Protein AF-A0A6B3EG07-F1 (afdb_monomer_lite)

Sequence (126 aa):
YDTQLTDLASRRVTVEEAIRMITTADVRDAADVLRPVFDRSGGTDGRVSIEVDPRLAHNTRATTAEAKQLAWLVDRPNTFIKIPATKAGLPAITETIGRGISVNVTLIFSLERYRLVMDAYLAGLE

pLDDT: mean 97.56, std 1.57, range [89.19, 98.81]

Radius of gyration: 15.58 Å; chains: 1; bounding box: 30×31×47 Å

Foldseek 3Di:
DVVLVVVCVVVVPDPVVSVLLVQLVVQLVQLVVLVVVCVVVVNPDSAGEDEDDVVCLQPLVSRLVVLVVSCVSNVHLRYAYEHELDPSRLLSLLCCLLVVHHHDYDDDDDPVSVVSNVVSNVSSVD

Structure (mmCIF, N/CA/C/O backbone):
data_AF-A0A6B3EG07-F1
#
_entry.id   AF-A0A6B3EG07-F1
#
loop_
_atom_site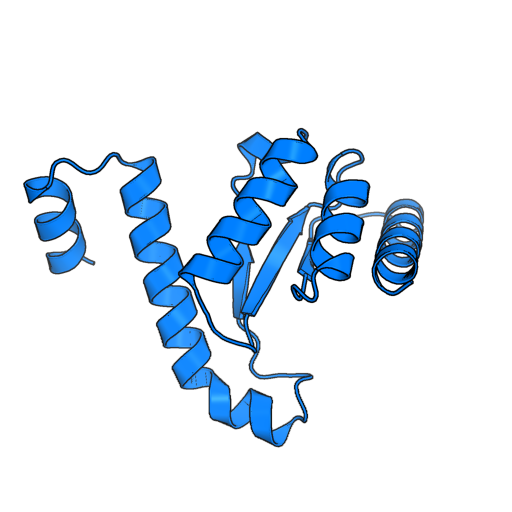.group_PDB
_atom_site.id
_atom_site.type_symbol
_atom_site.label_atom_id
_atom_site.label_alt_id
_atom_site.label_comp_id
_atom_site.label_asym_id
_atom_site.label_entity_id
_atom_site.label_seq_id
_atom_site.pdbx_PDB_ins_code
_atom_site.Cartn_x
_atom_site.Cartn_y
_atom_site.Cartn_z
_atom_site.occupancy
_atom_site.B_iso_or_equiv
_atom_site.auth_seq_id
_atom_site.auth_comp_id
_atom_site.auth_asym_id
_atom_site.auth_atom_id
_atom_site.pdbx_PDB_model_num
ATOM 1 N N . TYR A 1 1 ? 8.355 -16.474 -13.139 1.00 92.94 1 TYR A N 1
ATOM 2 C CA . TYR A 1 1 ? 8.261 -15.194 -13.870 1.00 92.94 1 TYR A CA 1
ATOM 3 C C . TYR A 1 1 ? 8.798 -15.253 -15.305 1.00 92.94 1 TYR A C 1
ATOM 5 O O . TYR A 1 1 ? 8.599 -14.290 -16.027 1.00 92.94 1 TYR A O 1
ATOM 13 N N . ASP A 1 2 ? 9.438 -16.339 -15.755 1.00 95.19 2 ASP A N 1
ATOM 14 C CA . ASP A 1 2 ? 10.190 -16.417 -17.026 1.00 95.19 2 ASP A CA 1
ATOM 15 C C . ASP A 1 2 ? 9.435 -15.924 -18.271 1.00 95.19 2 ASP A C 1
ATOM 17 O O . ASP A 1 2 ? 9.959 -15.097 -19.019 1.00 95.19 2 ASP A O 1
ATOM 21 N N . THR A 1 3 ? 8.190 -16.365 -18.470 1.00 94.69 3 THR A N 1
ATOM 22 C CA . THR A 1 3 ? 7.341 -15.896 -19.578 1.00 94.69 3 THR A CA 1
ATOM 23 C C . THR A 1 3 ? 7.081 -14.393 -19.486 1.00 94.69 3 THR A C 1
ATOM 25 O O . THR A 1 3 ? 7.345 -13.658 -20.430 1.00 94.69 3 THR A O 1
ATOM 28 N N . GLN A 1 4 ? 6.653 -13.911 -18.315 1.00 94.19 4 GLN A N 1
ATOM 29 C CA . GLN A 1 4 ? 6.356 -12.495 -18.089 1.00 94.19 4 GLN A CA 1
ATOM 30 C C . GLN A 1 4 ? 7.598 -11.610 -18.264 1.00 94.19 4 GLN A C 1
ATOM 32 O O . GLN A 1 4 ? 7.508 -10.530 -18.843 1.00 94.19 4 GLN A O 1
ATOM 37 N N . LEU A 1 5 ? 8.767 -12.069 -17.810 1.00 95.88 5 LEU A N 1
ATOM 38 C CA . LEU A 1 5 ? 10.037 -11.370 -18.010 1.00 95.88 5 LEU A CA 1
ATOM 39 C C . LEU A 1 5 ? 10.411 -11.302 -19.493 1.00 95.88 5 LEU A C 1
ATOM 41 O O . LEU A 1 5 ? 10.832 -10.248 -19.963 1.00 95.88 5 LEU A O 1
ATOM 45 N N . THR A 1 6 ? 10.216 -12.394 -20.233 1.00 96.19 6 THR A N 1
ATOM 46 C CA . THR A 1 6 ? 10.481 -12.459 -21.677 1.00 96.19 6 THR A CA 1
ATOM 47 C C . THR A 1 6 ? 9.572 -11.500 -22.449 1.00 96.19 6 THR A C 1
ATOM 49 O O . THR A 1 6 ? 10.050 -10.721 -23.277 1.00 96.19 6 THR A O 1
ATOM 52 N N . ASP A 1 7 ? 8.279 -11.479 -22.124 1.00 96.38 7 ASP A N 1
ATOM 53 C CA . ASP A 1 7 ? 7.298 -10.589 -22.748 1.00 96.38 7 ASP A CA 1
ATOM 54 C C . ASP A 1 7 ? 7.612 -9.113 -22.463 1.00 96.38 7 ASP A C 1
ATOM 56 O O . ASP A 1 7 ? 7.636 -8.287 -23.380 1.00 96.38 7 ASP A O 1
ATOM 60 N N . LEU A 1 8 ? 7.914 -8.765 -21.208 1.00 96.56 8 LEU A N 1
ATOM 61 C CA . LEU A 1 8 ? 8.281 -7.398 -20.818 1.00 96.56 8 LEU A CA 1
ATOM 62 C C . LEU A 1 8 ? 9.596 -6.946 -21.469 1.00 96.56 8 LEU A C 1
ATOM 64 O O . LEU A 1 8 ? 9.683 -5.812 -21.949 1.00 96.56 8 LEU A O 1
ATOM 68 N N . ALA A 1 9 ? 10.587 -7.837 -21.556 1.00 95.12 9 ALA A N 1
ATOM 69 C CA . ALA A 1 9 ? 11.850 -7.568 -22.237 1.00 95.12 9 ALA A CA 1
ATOM 70 C C . ALA A 1 9 ? 11.647 -7.335 -23.742 1.00 95.12 9 ALA A C 1
ATOM 72 O O . ALA A 1 9 ? 12.205 -6.386 -24.296 1.00 95.12 9 ALA A O 1
ATOM 73 N N . SER A 1 10 ? 10.796 -8.133 -24.402 1.00 97.12 10 SER A N 1
ATOM 74 C CA . SER A 1 10 ? 10.476 -7.954 -25.828 1.00 97.12 10 SER A CA 1
ATOM 75 C C . SER A 1 10 ? 9.832 -6.592 -26.123 1.00 97.12 10 SER A C 1
ATOM 77 O O . SER A 1 10 ? 10.097 -5.976 -27.157 1.00 97.12 10 SER A O 1
ATOM 79 N N . ARG A 1 11 ? 9.052 -6.077 -25.165 1.00 96.75 11 ARG A N 1
ATOM 80 C CA . ARG A 1 11 ? 8.418 -4.752 -25.200 1.00 96.75 11 ARG A CA 1
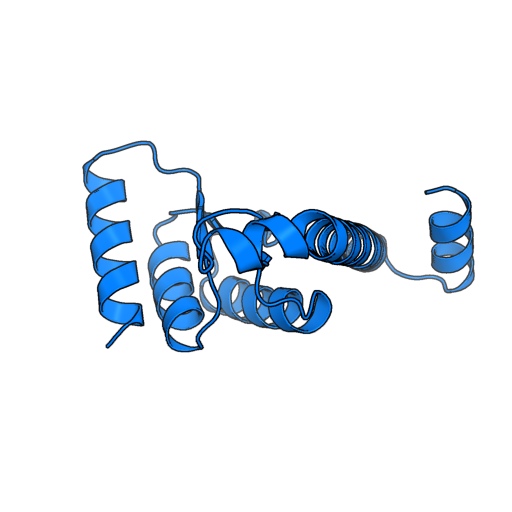ATOM 81 C C . ARG A 1 11 ? 9.352 -3.612 -24.783 1.00 96.75 11 ARG A C 1
ATOM 83 O O . ARG A 1 11 ? 8.934 -2.459 -24.848 1.00 96.75 11 ARG A O 1
ATOM 90 N N . ARG A 1 12 ? 10.591 -3.914 -24.373 1.00 96.44 12 ARG A N 1
ATOM 91 C CA . ARG A 1 12 ? 11.592 -2.952 -23.872 1.00 96.44 12 ARG A CA 1
ATOM 92 C C . ARG A 1 12 ? 11.084 -2.112 -22.694 1.00 96.44 12 ARG A C 1
ATOM 94 O O . ARG A 1 12 ? 11.406 -0.931 -22.590 1.00 96.44 12 ARG A O 1
ATOM 101 N N . VAL A 1 13 ? 10.275 -2.723 -21.829 1.00 96.56 13 VAL A N 1
ATOM 102 C CA . VAL A 1 13 ? 9.794 -2.089 -20.595 1.00 96.56 13 VAL A CA 1
ATOM 103 C C . VAL A 1 13 ? 10.986 -1.834 -19.670 1.00 96.56 13 VAL A C 1
ATOM 105 O O . VAL A 1 13 ? 11.899 -2.660 -19.592 1.00 96.56 13 VAL A O 1
ATOM 108 N N . THR A 1 14 ? 11.000 -0.687 -18.990 1.00 96.62 14 THR A N 1
ATOM 109 C CA . THR A 1 14 ? 12.072 -0.368 -18.034 1.00 96.62 14 THR A CA 1
ATOM 110 C C . THR A 1 14 ? 12.050 -1.328 -16.843 1.00 96.62 14 THR A C 1
ATOM 112 O O . THR A 1 14 ? 11.031 -1.955 -16.552 1.00 96.62 14 THR A O 1
ATOM 115 N N . VAL A 1 15 ? 13.168 -1.458 -16.124 1.00 94.62 15 VAL A N 1
ATOM 116 C CA . VAL A 1 15 ? 13.247 -2.361 -14.963 1.00 94.62 15 VAL A CA 1
ATOM 117 C C . VAL A 1 15 ? 12.241 -1.949 -13.886 1.00 94.62 15 VAL A C 1
ATOM 119 O O . VAL A 1 15 ? 11.531 -2.796 -13.347 1.00 94.62 15 VAL A O 1
ATOM 122 N N . GLU A 1 16 ? 12.133 -0.650 -13.609 1.00 92.00 16 GLU A N 1
ATOM 123 C CA . GLU A 1 16 ? 11.189 -0.098 -12.639 1.00 92.00 16 GLU A CA 1
ATOM 124 C C . GLU A 1 16 ? 9.733 -0.406 -13.007 1.00 92.00 16 GLU A C 1
ATOM 126 O O . GLU A 1 16 ? 8.949 -0.840 -12.158 1.00 92.00 16 GLU A O 1
ATOM 131 N N . GLU A 1 17 ? 9.362 -0.222 -14.275 1.00 93.00 17 GLU A N 1
ATOM 132 C CA . GLU A 1 17 ? 8.015 -0.540 -14.752 1.00 93.00 17 GLU A CA 1
ATOM 133 C C . GLU A 1 17 ? 7.755 -2.047 -14.746 1.00 93.00 17 GLU A C 1
ATOM 135 O O . GLU A 1 17 ? 6.664 -2.467 -14.365 1.00 93.00 17 GLU A O 1
ATOM 140 N N . ALA A 1 18 ? 8.746 -2.867 -15.103 1.00 95.94 18 ALA A N 1
ATOM 141 C CA . ALA A 1 18 ? 8.624 -4.319 -15.078 1.00 95.94 18 ALA A CA 1
ATOM 142 C C . ALA A 1 18 ? 8.369 -4.826 -13.652 1.00 95.94 18 ALA A C 1
ATOM 144 O O . ALA A 1 18 ? 7.425 -5.585 -13.439 1.00 95.94 18 ALA A O 1
ATOM 145 N N . ILE A 1 19 ? 9.138 -4.352 -12.665 1.00 94.88 19 ILE A N 1
ATOM 146 C CA . ILE A 1 19 ? 8.930 -4.686 -11.247 1.00 94.88 19 ILE A CA 1
ATOM 147 C C . ILE A 1 19 ? 7.524 -4.279 -10.806 1.00 94.88 19 ILE A C 1
ATOM 149 O O . ILE A 1 19 ? 6.822 -5.076 -10.184 1.00 94.88 19 ILE A O 1
ATOM 153 N N . ARG A 1 20 ? 7.078 -3.068 -11.155 1.00 94.81 20 ARG A N 1
ATOM 154 C CA . ARG A 1 20 ? 5.729 -2.598 -10.817 1.00 94.81 20 ARG A CA 1
ATOM 155 C C . ARG A 1 20 ? 4.647 -3.469 -11.448 1.00 94.81 20 ARG A C 1
ATOM 157 O O . ARG A 1 20 ? 3.701 -3.848 -10.766 1.00 94.81 20 ARG A O 1
ATOM 164 N N . MET A 1 21 ? 4.771 -3.801 -12.730 1.00 95.31 21 MET A N 1
ATOM 165 C CA . MET A 1 21 ? 3.798 -4.638 -13.436 1.00 95.31 21 MET A CA 1
ATOM 166 C C . MET A 1 21 ? 3.733 -6.050 -12.858 1.00 95.31 21 MET A C 1
ATOM 168 O O . MET A 1 21 ? 2.642 -6.584 -12.687 1.00 95.31 21 MET A O 1
ATOM 172 N N . ILE A 1 22 ? 4.885 -6.640 -12.540 1.00 97.12 22 ILE A N 1
ATOM 173 C CA . ILE A 1 22 ? 4.962 -7.978 -11.951 1.00 97.12 22 ILE A CA 1
ATOM 174 C C . ILE A 1 22 ? 4.328 -7.981 -10.560 1.00 97.12 22 ILE A C 1
ATOM 176 O O . ILE A 1 22 ? 3.379 -8.717 -10.314 1.00 97.12 22 ILE A O 1
ATOM 180 N N . THR A 1 23 ? 4.781 -7.095 -9.675 1.00 97.25 23 THR A N 1
ATOM 181 C CA . THR A 1 23 ? 4.311 -7.066 -8.282 1.00 97.25 23 THR A CA 1
ATOM 182 C C . THR A 1 23 ? 2.840 -6.676 -8.153 1.00 97.25 23 THR A C 1
ATOM 184 O O . THR A 1 23 ? 2.138 -7.226 -7.309 1.00 97.25 23 THR A O 1
ATOM 187 N N . THR A 1 24 ? 2.332 -5.768 -8.995 1.00 97.75 24 THR A N 1
ATOM 188 C CA . THR A 1 24 ? 0.895 -5.437 -9.002 1.00 97.75 24 THR A CA 1
ATOM 189 C C . THR A 1 24 ? 0.037 -6.588 -9.523 1.00 97.75 24 THR A C 1
ATOM 191 O O . THR A 1 24 ? -1.054 -6.789 -8.993 1.00 97.75 24 THR A O 1
ATOM 194 N N . ALA A 1 25 ? 0.520 -7.363 -10.504 1.00 97.69 25 ALA A N 1
ATOM 195 C CA . ALA A 1 25 ? -0.159 -8.575 -10.959 1.00 97.69 25 ALA A CA 1
ATOM 196 C C . ALA A 1 25 ? -0.209 -9.633 -9.847 1.00 97.69 25 ALA A C 1
ATOM 198 O O . ALA A 1 25 ? -1.294 -10.096 -9.511 1.00 97.69 25 ALA A O 1
ATOM 199 N N . ASP A 1 26 ? 0.921 -9.915 -9.192 1.00 98.44 26 ASP A N 1
ATOM 200 C CA . ASP A 1 26 ? 0.978 -10.885 -8.090 1.00 98.44 26 ASP A CA 1
ATOM 201 C C . ASP A 1 26 ? 0.046 -10.503 -6.935 1.00 98.44 26 ASP A C 1
ATOM 203 O O . ASP A 1 26 ? -0.662 -11.342 -6.380 1.00 98.44 26 ASP A O 1
ATOM 207 N N . VAL A 1 27 ? 0.028 -9.220 -6.564 1.00 98.62 27 VAL A N 1
ATOM 208 C CA . VAL A 1 27 ? -0.833 -8.721 -5.486 1.00 98.62 27 VAL A CA 1
ATOM 209 C C . VAL A 1 27 ? -2.303 -8.798 -5.876 1.00 98.62 27 VAL A C 1
ATOM 211 O O . VAL A 1 27 ? -3.126 -9.133 -5.026 1.00 98.62 27 VAL A O 1
ATOM 214 N N . ARG A 1 28 ? -2.644 -8.529 -7.141 1.00 98.50 28 ARG A N 1
ATOM 215 C CA . ARG A 1 28 ? -4.011 -8.689 -7.643 1.00 98.50 28 ARG A CA 1
ATOM 216 C C . ARG A 1 28 ? -4.451 -10.152 -7.578 1.00 98.50 28 ARG A C 1
ATOM 218 O O . ARG A 1 28 ? -5.524 -10.426 -7.048 1.00 98.50 28 ARG A O 1
ATOM 225 N N . ASP A 1 29 ? -3.613 -11.073 -8.039 1.00 98.62 29 ASP A N 1
ATOM 226 C CA . ASP A 1 29 ? -3.913 -12.506 -8.023 1.00 98.62 29 ASP A CA 1
ATOM 227 C C . ASP A 1 29 ? -4.039 -13.027 -6.582 1.00 98.62 29 ASP A C 1
ATOM 229 O O . ASP A 1 29 ? -4.984 -13.741 -6.242 1.00 98.62 29 ASP A O 1
ATOM 233 N N . ALA A 1 30 ? -3.144 -12.604 -5.685 1.00 98.81 30 ALA A N 1
ATOM 234 C CA . ALA A 1 30 ? -3.225 -12.932 -4.264 1.00 98.81 30 ALA A CA 1
ATOM 235 C C . ALA A 1 30 ? -4.483 -12.345 -3.603 1.00 98.81 30 ALA A C 1
ATOM 237 O O . ALA A 1 30 ? -5.106 -12.997 -2.760 1.00 98.81 30 ALA A O 1
ATOM 238 N N . ALA A 1 31 ? -4.876 -11.128 -3.985 1.00 98.69 31 ALA A N 1
ATOM 239 C CA . ALA A 1 31 ? -6.101 -10.503 -3.510 1.00 98.69 31 ALA A CA 1
ATOM 240 C C . ALA A 1 31 ? -7.339 -11.286 -3.974 1.00 98.69 31 ALA A C 1
ATOM 242 O O . ALA A 1 31 ? -8.261 -11.468 -3.179 1.00 98.69 31 ALA A O 1
ATOM 243 N N . ASP A 1 32 ? -7.337 -11.827 -5.195 1.00 98.75 32 ASP A N 1
ATOM 244 C CA . ASP A 1 32 ? -8.402 -12.706 -5.688 1.00 98.75 32 ASP A CA 1
ATOM 245 C C . ASP A 1 32 ? -8.454 -14.035 -4.919 1.00 98.75 32 ASP A C 1
ATOM 247 O O . ASP A 1 32 ? -9.528 -14.457 -4.483 1.00 98.75 32 ASP A O 1
ATOM 251 N N . VAL A 1 33 ? -7.301 -14.651 -4.638 1.00 98.81 33 VAL A N 1
ATOM 252 C CA . VAL A 1 33 ? -7.214 -15.875 -3.816 1.00 98.81 33 VAL A CA 1
ATOM 253 C C . VAL A 1 33 ? -7.747 -15.651 -2.397 1.00 98.81 33 VAL A C 1
ATOM 255 O O . VAL A 1 33 ? -8.447 -16.505 -1.848 1.00 98.81 33 VAL A O 1
ATOM 258 N N . LEU A 1 34 ? -7.441 -14.503 -1.788 1.00 98.75 34 LEU A N 1
ATOM 259 C CA . LEU A 1 34 ? -7.844 -14.179 -0.416 1.00 98.75 34 LEU A CA 1
ATOM 260 C C . LEU A 1 34 ? -9.221 -13.516 -0.314 1.00 98.75 34 LEU A C 1
ATOM 262 O O . LEU A 1 34 ? -9.720 -13.307 0.798 1.00 98.75 34 LEU A O 1
ATOM 266 N N . ARG A 1 35 ? -9.879 -13.250 -1.447 1.00 98.62 35 ARG A N 1
ATOM 267 C CA . ARG A 1 35 ? -11.186 -12.596 -1.486 1.00 98.62 35 ARG A CA 1
ATOM 268 C C . ARG A 1 35 ? -12.256 -13.299 -0.638 1.00 98.62 35 ARG A C 1
ATOM 270 O O . ARG A 1 35 ? -12.935 -12.605 0.117 1.00 98.62 35 ARG A O 1
ATOM 277 N N . PRO A 1 36 ? -12.374 -14.644 -0.631 1.00 98.69 36 PRO A N 1
ATOM 278 C CA . PRO A 1 36 ? -13.353 -15.317 0.219 1.00 98.69 36 PRO A CA 1
ATOM 279 C C . PRO A 1 36 ? -13.125 -15.090 1.720 1.00 98.69 36 PRO A C 1
ATOM 281 O O . PRO A 1 36 ? -14.080 -15.114 2.491 1.00 98.69 36 PRO A O 1
ATOM 284 N N . VAL A 1 37 ? -11.872 -14.907 2.157 1.00 98.75 37 VAL A N 1
ATOM 285 C CA . VAL A 1 37 ? -11.559 -14.595 3.562 1.00 98.75 37 VAL A CA 1
ATOM 286 C C . VAL A 1 37 ? -11.983 -13.166 3.876 1.00 98.75 37 VAL A C 1
ATOM 288 O O . VAL A 1 37 ? -12.670 -12.960 4.871 1.00 98.75 37 VAL A O 1
ATOM 291 N N . PHE A 1 38 ? -11.645 -12.224 2.995 1.00 98.69 38 PHE A N 1
ATOM 292 C CA . PHE A 1 38 ? -12.021 -10.819 3.123 1.00 98.69 38 PHE A CA 1
ATOM 293 C C . PHE A 1 38 ? -13.536 -10.623 3.232 1.00 98.69 38 PHE A C 1
ATOM 295 O O . PHE A 1 38 ? -14.001 -9.910 4.121 1.00 98.69 38 PHE A O 1
ATOM 302 N N . ASP A 1 39 ? -14.311 -11.301 2.383 1.00 98.56 39 ASP A N 1
ATOM 303 C CA . ASP A 1 39 ? -15.771 -11.200 2.414 1.00 98.56 39 ASP A CA 1
ATOM 304 C C . ASP A 1 39 ? -16.350 -11.813 3.706 1.00 98.56 39 ASP A C 1
ATOM 306 O O . ASP A 1 39 ? -17.186 -11.193 4.365 1.00 98.56 39 ASP A O 1
ATOM 310 N N . ARG A 1 40 ? -15.878 -13.000 4.129 1.00 98.56 40 ARG A N 1
ATOM 311 C CA . ARG A 1 40 ? -16.363 -13.664 5.361 1.00 98.56 40 ARG A CA 1
ATOM 312 C C . ARG A 1 40 ? -16.009 -12.910 6.637 1.00 98.56 40 ARG A C 1
ATOM 314 O O . ARG A 1 40 ? -16.755 -12.992 7.608 1.00 98.56 40 ARG A O 1
ATOM 321 N N . SER A 1 41 ? -14.875 -12.218 6.654 1.00 98.31 41 SER A N 1
ATOM 322 C CA . SER A 1 41 ? -14.418 -11.461 7.817 1.00 98.31 41 SER A CA 1
ATOM 323 C C . SER A 1 41 ? -15.012 -10.047 7.876 1.00 98.31 41 SER A C 1
ATOM 325 O O . SER A 1 41 ? -14.607 -9.255 8.720 1.00 98.31 41 SER A O 1
ATOM 327 N N . GLY A 1 42 ? -15.895 -9.664 6.944 1.00 97.75 42 GLY A N 1
ATOM 328 C CA . GLY A 1 42 ? -16.399 -8.288 6.860 1.00 97.75 42 GLY A CA 1
ATOM 329 C C . GLY A 1 42 ? -15.296 -7.259 6.584 1.00 97.75 42 GLY A C 1
ATOM 330 O O . GLY A 1 42 ? -15.379 -6.116 7.023 1.00 97.75 42 GLY A O 1
ATOM 331 N N . GLY A 1 43 ? -14.232 -7.670 5.893 1.00 96.31 43 GLY A N 1
ATOM 332 C CA . GLY A 1 43 ? -13.134 -6.805 5.477 1.00 96.31 43 GLY A CA 1
ATOM 333 C C . GLY A 1 43 ? -11.968 -6.644 6.457 1.00 96.31 43 GLY A C 1
ATOM 334 O O . GLY A 1 43 ? -11.038 -5.892 6.145 1.00 96.31 43 GLY A O 1
ATOM 335 N N . THR A 1 44 ? -11.977 -7.325 7.608 1.00 96.44 44 THR A N 1
ATOM 336 C CA . THR A 1 44 ? -10.855 -7.301 8.569 1.00 96.44 44 THR A CA 1
ATOM 337 C C . THR A 1 44 ? -9.636 -8.109 8.108 1.00 96.44 44 THR A C 1
ATOM 339 O O . THR A 1 44 ? -8.514 -7.624 8.223 1.00 96.44 44 THR A O 1
ATOM 342 N N . ASP A 1 45 ? -9.848 -9.297 7.538 1.00 97.88 45 ASP A N 1
ATOM 343 C CA . ASP A 1 45 ? -8.818 -10.232 7.079 1.00 97.88 45 ASP A CA 1
ATOM 344 C C . ASP A 1 45 ? -8.840 -10.399 5.552 1.00 97.88 45 ASP A C 1
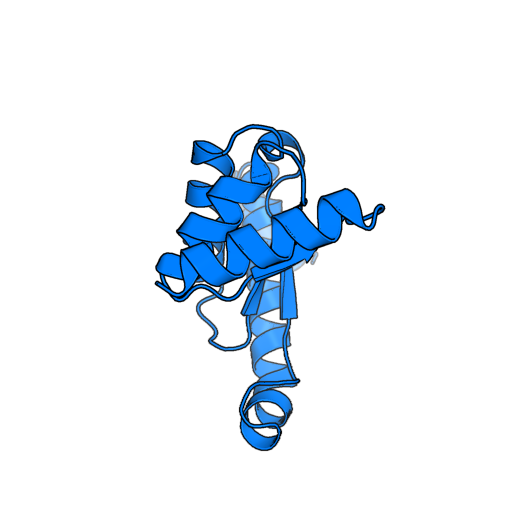ATOM 346 O O . ASP A 1 45 ? -9.520 -9.671 4.832 1.00 97.88 45 ASP A O 1
ATOM 350 N N . GLY A 1 46 ? -8.037 -11.331 5.026 1.00 98.19 46 GLY A N 1
ATOM 351 C CA . GLY A 1 46 ? -7.956 -11.597 3.585 1.00 98.19 46 GLY A CA 1
ATOM 352 C C . GLY A 1 46 ? -7.343 -10.444 2.789 1.00 98.19 46 GLY A C 1
ATOM 353 O O . GLY A 1 46 ? -7.636 -10.280 1.606 1.00 98.19 46 GLY A O 1
ATOM 354 N N . ARG A 1 47 ? -6.526 -9.622 3.452 1.00 98.56 47 ARG A N 1
ATOM 355 C CA . ARG A 1 47 ? -5.900 -8.428 2.888 1.00 98.56 47 ARG A CA 1
ATOM 356 C C . ARG A 1 47 ? -4.528 -8.740 2.300 1.00 98.56 47 ARG A C 1
ATOM 358 O O . ARG A 1 47 ? -3.777 -9.530 2.865 1.00 98.56 47 ARG A O 1
ATOM 365 N N . VAL A 1 48 ? -4.165 -8.048 1.223 1.00 98.75 48 VAL A N 1
ATOM 366 C CA . VAL A 1 48 ? -2.827 -8.122 0.610 1.00 98.75 48 VAL A CA 1
ATOM 367 C C . VAL A 1 48 ? -2.224 -6.730 0.561 1.00 98.75 48 VAL A C 1
ATOM 369 O O . VAL A 1 48 ? -2.904 -5.775 0.208 1.00 98.75 48 VAL A O 1
ATOM 372 N N . SER A 1 49 ? -0.959 -6.589 0.955 1.00 98.56 49 SER A N 1
ATOM 373 C CA . SER A 1 49 ? -0.271 -5.294 0.937 1.00 98.56 49 SER A CA 1
ATOM 374 C C . SER A 1 49 ? 0.712 -5.201 -0.225 1.00 98.56 49 SER A C 1
ATOM 376 O O . SER A 1 49 ? 1.484 -6.132 -0.438 1.00 98.56 49 SER A O 1
ATOM 378 N N . ILE A 1 50 ? 0.747 -4.049 -0.891 1.00 98.44 50 ILE A N 1
ATOM 379 C CA . ILE A 1 50 ? 1.797 -3.659 -1.841 1.00 98.44 50 ILE A CA 1
ATOM 380 C C . ILE A 1 50 ? 2.455 -2.366 -1.370 1.00 98.44 50 ILE A C 1
ATOM 382 O O . ILE A 1 50 ? 1.766 -1.468 -0.898 1.00 98.44 50 ILE A O 1
ATOM 386 N N . GLU A 1 51 ? 3.777 -2.274 -1.444 1.00 97.56 51 GLU A N 1
ATOM 387 C CA . GLU A 1 51 ? 4.532 -1.127 -0.930 1.00 97.56 51 GLU A CA 1
ATOM 388 C C . GLU A 1 51 ? 4.839 -0.108 -2.027 1.00 97.56 51 GLU A C 1
ATOM 390 O O . GLU A 1 51 ? 5.105 -0.478 -3.170 1.00 97.56 51 GLU A O 1
ATOM 395 N N . VAL A 1 52 ? 4.786 1.177 -1.664 1.00 97.75 52 VAL A N 1
ATOM 396 C CA . VAL A 1 52 ? 5.340 2.262 -2.488 1.00 97.75 52 VAL A CA 1
ATOM 397 C C . VAL A 1 52 ? 6.857 2.110 -2.619 1.00 97.75 52 VAL A C 1
ATOM 399 O O . VAL A 1 52 ? 7.504 1.453 -1.805 1.00 97.75 52 VAL A O 1
ATOM 402 N N . ASP A 1 53 ? 7.455 2.748 -3.617 1.00 96.25 53 ASP A N 1
ATOM 403 C CA . ASP A 1 53 ? 8.899 2.757 -3.790 1.00 96.25 53 ASP A CA 1
ATOM 404 C C . ASP A 1 53 ? 9.573 3.400 -2.559 1.00 96.25 53 ASP A C 1
ATOM 406 O O . ASP A 1 53 ? 9.311 4.567 -2.234 1.00 96.25 53 ASP A O 1
ATOM 410 N N . PRO A 1 54 ? 10.480 2.686 -1.865 1.00 95.12 54 PRO A N 1
ATOM 411 C CA . PRO A 1 54 ? 11.133 3.197 -0.663 1.00 95.12 54 PRO A CA 1
ATOM 412 C C . PRO A 1 54 ? 11.957 4.465 -0.921 1.00 95.12 54 PRO A C 1
ATOM 414 O O . PRO A 1 54 ? 12.164 5.262 -0.004 1.00 95.12 54 PRO A O 1
ATOM 417 N N . ARG A 1 55 ? 12.388 4.717 -2.165 1.00 96.56 55 ARG A N 1
ATOM 418 C CA . ARG A 1 55 ? 13.090 5.954 -2.550 1.00 96.56 55 ARG A CA 1
ATOM 419 C C . ARG A 1 55 ? 12.194 7.189 -2.420 1.00 96.56 55 ARG A C 1
ATOM 421 O O . ARG A 1 55 ? 12.703 8.298 -2.269 1.00 96.56 55 ARG A O 1
ATOM 428 N N . LEU A 1 56 ? 10.870 7.014 -2.434 1.00 96.00 56 LEU A N 1
ATOM 429 C CA . LEU A 1 56 ? 9.893 8.091 -2.264 1.00 96.00 56 LEU A CA 1
ATOM 430 C C . LEU A 1 56 ? 9.529 8.357 -0.800 1.00 96.00 56 LEU A C 1
ATOM 432 O O . LEU A 1 56 ? 8.829 9.332 -0.535 1.00 96.00 56 LEU A O 1
ATOM 436 N N . ALA A 1 57 ? 10.044 7.578 0.159 1.00 94.19 57 ALA A N 1
ATOM 437 C CA . ALA A 1 57 ? 9.648 7.628 1.572 1.00 94.19 57 ALA A CA 1
ATOM 438 C C . ALA A 1 57 ? 9.795 9.007 2.245 1.00 94.19 57 ALA A C 1
ATOM 440 O O . ALA A 1 57 ? 9.205 9.246 3.299 1.00 94.19 57 ALA A O 1
ATOM 441 N N . HIS A 1 58 ? 10.571 9.924 1.663 1.00 96.62 58 HIS A N 1
ATOM 442 C CA . HIS A 1 58 ? 10.764 11.294 2.151 1.00 96.62 58 HIS A CA 1
ATOM 443 C C . HIS A 1 58 ? 10.092 12.371 1.281 1.00 96.62 58 HIS A C 1
ATOM 445 O O . HIS A 1 58 ? 10.310 13.560 1.496 1.00 96.62 58 HIS A O 1
ATOM 451 N N . ASN A 1 59 ? 9.253 11.973 0.323 1.00 98.38 59 ASN A N 1
ATOM 452 C CA . ASN A 1 59 ? 8.517 12.859 -0.570 1.00 98.38 59 ASN A CA 1
ATOM 453 C C . ASN A 1 59 ? 7.016 12.554 -0.498 1.00 98.38 59 ASN A C 1
ATOM 455 O O . ASN A 1 59 ? 6.529 11.610 -1.122 1.00 98.38 59 ASN A O 1
ATOM 459 N N . THR A 1 60 ? 6.279 13.391 0.237 1.00 98.38 60 THR A N 1
ATOM 460 C CA . THR A 1 60 ? 4.832 13.248 0.445 1.00 98.38 60 THR A CA 1
ATOM 461 C C . THR A 1 60 ? 4.068 13.176 -0.871 1.00 98.38 60 THR A C 1
ATOM 463 O O . THR A 1 60 ? 3.351 12.213 -1.110 1.00 98.38 60 THR A O 1
ATOM 466 N N . ARG A 1 61 ? 4.256 14.159 -1.763 1.00 98.38 61 ARG A N 1
ATOM 467 C CA . ARG A 1 61 ? 3.491 14.250 -3.015 1.00 98.38 61 ARG A CA 1
ATOM 468 C C . ARG A 1 61 ? 3.741 13.045 -3.921 1.00 98.38 61 ARG A C 1
ATOM 470 O O . ARG A 1 61 ? 2.795 12.532 -4.513 1.00 98.38 61 ARG A O 1
ATOM 477 N N . ALA A 1 62 ? 4.996 12.610 -4.036 1.00 98.19 62 ALA A N 1
ATOM 478 C CA . ALA A 1 62 ? 5.347 11.450 -4.850 1.00 98.19 62 ALA A CA 1
ATOM 479 C C . ALA A 1 62 ? 4.796 10.149 -4.244 1.00 98.19 62 ALA A C 1
ATOM 481 O O . ALA A 1 62 ? 4.199 9.360 -4.969 1.00 98.19 62 ALA A O 1
ATOM 482 N N . THR A 1 63 ? 4.898 9.981 -2.920 1.00 98.56 63 THR A N 1
ATOM 483 C CA . THR A 1 63 ? 4.322 8.836 -2.196 1.00 98.56 63 THR A CA 1
ATOM 484 C C . THR A 1 63 ? 2.812 8.753 -2.398 1.00 98.56 63 THR A C 1
ATOM 486 O O . THR A 1 63 ? 2.302 7.700 -2.767 1.00 98.56 63 THR A O 1
ATOM 489 N N . THR A 1 64 ? 2.080 9.859 -2.222 1.00 98.56 64 THR A N 1
ATOM 490 C CA . THR A 1 64 ? 0.625 9.857 -2.418 1.00 98.56 64 THR A CA 1
ATOM 491 C C . THR A 1 64 ? 0.250 9.575 -3.877 1.00 98.56 64 THR A C 1
ATOM 493 O O . THR A 1 64 ? -0.734 8.888 -4.150 1.00 98.56 64 THR A O 1
ATOM 496 N N . ALA A 1 65 ? 1.003 10.113 -4.842 1.00 98.50 65 ALA A N 1
ATOM 497 C CA . ALA A 1 65 ? 0.754 9.849 -6.257 1.00 98.50 65 ALA A CA 1
ATOM 498 C C . ALA A 1 65 ? 0.949 8.364 -6.595 1.00 98.50 65 ALA A C 1
ATOM 500 O O . ALA A 1 65 ? 0.095 7.773 -7.256 1.00 98.50 65 ALA A O 1
ATOM 501 N N . GLU A 1 66 ? 2.022 7.750 -6.096 1.00 98.19 66 GLU A N 1
ATOM 502 C CA . GLU A 1 66 ? 2.269 6.326 -6.305 1.00 98.19 66 GLU A CA 1
ATOM 503 C C . GLU A 1 66 ? 1.247 5.455 -5.572 1.00 98.19 66 GLU A C 1
ATOM 505 O O . GLU A 1 66 ? 0.752 4.497 -6.155 1.00 98.19 66 GLU A O 1
ATOM 510 N N . ALA A 1 67 ? 0.836 5.821 -4.355 1.00 98.56 67 ALA A N 1
ATOM 511 C CA . ALA A 1 67 ? -0.211 5.105 -3.633 1.00 98.56 67 ALA A CA 1
ATOM 512 C C . ALA A 1 67 ? -1.522 5.032 -4.435 1.00 98.56 67 ALA A C 1
ATOM 514 O O . ALA A 1 67 ? -2.120 3.962 -4.558 1.00 98.56 67 ALA A O 1
ATOM 515 N N . LYS A 1 68 ? -1.934 6.147 -5.056 1.00 98.38 68 LYS A N 1
ATOM 516 C CA . LYS A 1 68 ? -3.097 6.183 -5.961 1.00 98.38 68 LYS A CA 1
ATOM 517 C C . L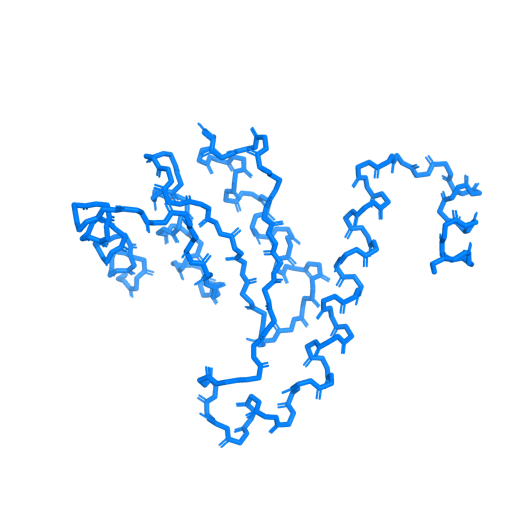YS A 1 68 ? -2.881 5.301 -7.186 1.00 98.38 68 LYS A C 1
ATOM 519 O O . LYS A 1 68 ? -3.787 4.570 -7.576 1.00 98.38 68 LYS A O 1
ATOM 524 N N . GLN A 1 69 ? -1.693 5.369 -7.787 1.00 98.06 69 GLN A N 1
ATOM 525 C CA . GLN A 1 69 ? -1.366 4.572 -8.964 1.00 98.06 69 GLN A CA 1
ATOM 526 C C . GLN A 1 69 ? -1.392 3.073 -8.653 1.00 98.06 69 GLN A C 1
ATOM 528 O O . GLN A 1 69 ? -1.954 2.315 -9.433 1.00 98.06 69 GLN A O 1
ATOM 533 N N . LEU A 1 70 ? -0.822 2.641 -7.527 1.00 98.38 70 LEU A N 1
ATOM 534 C CA . LEU A 1 70 ? -0.827 1.242 -7.103 1.00 98.38 70 LEU A CA 1
ATOM 535 C C . LEU A 1 70 ? -2.240 0.762 -6.772 1.00 98.38 70 LEU A C 1
ATOM 537 O O . LEU A 1 70 ? -2.616 -0.321 -7.207 1.00 98.38 70 LEU A O 1
ATOM 541 N N . ALA A 1 71 ? -3.043 1.569 -6.073 1.00 98.38 71 ALA A N 1
ATOM 542 C CA . ALA A 1 71 ? -4.433 1.222 -5.784 1.00 98.38 71 ALA A CA 1
ATOM 543 C C . ALA A 1 71 ? -5.245 1.029 -7.076 1.00 98.38 71 ALA A C 1
ATOM 545 O O . ALA A 1 71 ? -5.952 0.033 -7.214 1.00 98.38 71 ALA A O 1
ATOM 546 N N . TRP A 1 72 ? -5.078 1.937 -8.044 1.00 98.00 72 TRP A N 1
ATOM 547 C CA . TRP A 1 72 ? -5.702 1.835 -9.365 1.00 98.00 72 TRP A CA 1
ATOM 548 C C . TRP A 1 72 ? -5.181 0.642 -10.177 1.00 98.00 72 TRP A C 1
ATOM 550 O O . TRP A 1 72 ? -5.958 -0.038 -10.835 1.00 98.00 72 TRP A O 1
ATOM 560 N N . LEU A 1 73 ? -3.873 0.368 -10.133 1.00 97.94 73 LEU A N 1
ATOM 561 C CA . LEU A 1 73 ? -3.280 -0.762 -10.845 1.00 97.94 73 LEU A CA 1
ATOM 562 C C . LEU A 1 73 ? -3.714 -2.096 -10.254 1.00 97.94 73 LEU A C 1
ATOM 564 O O . LEU A 1 73 ? -3.952 -3.014 -11.018 1.00 97.94 73 LEU A O 1
ATOM 568 N N . VAL A 1 74 ? -3.806 -2.250 -8.936 1.00 98.44 74 VAL A N 1
ATOM 569 C CA . VAL A 1 74 ? -4.229 -3.528 -8.348 1.00 98.44 74 VAL A CA 1
ATOM 570 C C . VAL A 1 74 ? -5.734 -3.727 -8.525 1.00 98.44 74 VAL A C 1
ATOM 572 O O . VAL A 1 74 ? -6.149 -4.808 -8.942 1.00 98.44 74 VAL A O 1
ATOM 575 N N . ASP A 1 75 ? -6.531 -2.681 -8.286 1.00 98.19 75 ASP A N 1
ATOM 576 C CA . ASP A 1 75 ? -7.990 -2.669 -8.464 1.00 98.19 75 ASP A CA 1
ATOM 577 C C . ASP A 1 75 ? -8.705 -3.814 -7.724 1.00 98.19 75 ASP A C 1
ATOM 579 O O . ASP A 1 75 ? -9.480 -4.589 -8.291 1.00 98.19 75 ASP A O 1
ATOM 583 N N . ARG A 1 76 ? -8.393 -3.973 -6.431 1.00 98.50 76 ARG A N 1
ATOM 584 C CA . ARG A 1 76 ? -9.047 -4.945 -5.543 1.00 98.50 76 ARG A CA 1
ATOM 585 C C . ARG A 1 76 ? -9.349 -4.338 -4.176 1.00 98.50 76 ARG A C 1
ATOM 587 O O . ARG A 1 76 ? -8.456 -3.725 -3.584 1.00 98.50 76 ARG A O 1
ATOM 594 N N . PRO A 1 77 ? -10.561 -4.549 -3.627 1.00 97.94 77 PRO A N 1
ATOM 595 C CA . PRO A 1 77 ? -11.009 -3.890 -2.395 1.00 97.94 77 PRO A CA 1
ATOM 596 C C . PRO A 1 77 ? -10.248 -4.351 -1.145 1.00 97.94 77 PRO A C 1
ATOM 598 O O . PRO A 1 77 ? -10.179 -3.632 -0.152 1.00 97.94 77 PRO A O 1
ATOM 601 N N . ASN A 1 78 ? -9.646 -5.538 -1.189 1.00 98.56 78 ASN A N 1
ATOM 602 C CA . ASN A 1 78 ? -8.855 -6.114 -0.108 1.00 98.56 78 ASN A CA 1
ATOM 603 C C . ASN A 1 78 ? -7.356 -5.784 -0.202 1.00 98.56 78 ASN A C 1
ATOM 605 O O . ASN A 1 78 ? -6.538 -6.430 0.451 1.00 98.56 78 ASN A O 1
ATOM 609 N N . THR A 1 79 ? -6.989 -4.756 -0.966 1.00 98.56 79 THR A N 1
ATOM 610 C CA . THR A 1 79 ? -5.601 -4.291 -1.071 1.00 98.56 79 THR A CA 1
ATOM 611 C C . THR A 1 79 ? -5.306 -3.206 -0.045 1.00 98.56 79 THR A C 1
ATOM 613 O O . THR A 1 79 ? -6.082 -2.266 0.120 1.00 98.56 79 THR A O 1
ATOM 616 N N . PHE A 1 80 ? -4.154 -3.307 0.608 1.00 98.69 80 PHE A N 1
ATOM 617 C CA . PHE A 1 80 ? -3.533 -2.216 1.345 1.00 98.69 80 PHE A CA 1
ATOM 618 C C . PHE A 1 80 ? -2.372 -1.631 0.545 1.00 98.69 80 PHE A C 1
ATOM 620 O O . PHE A 1 80 ? -1.525 -2.370 0.040 1.00 98.69 80 PHE A O 1
ATOM 627 N N . ILE A 1 81 ? -2.265 -0.306 0.518 1.00 98.62 81 ILE A N 1
ATOM 628 C CA . ILE A 1 81 ? -1.019 0.349 0.120 1.00 98.62 81 ILE A CA 1
ATOM 629 C C . ILE A 1 81 ? -0.148 0.514 1.357 1.00 98.62 81 ILE A C 1
ATOM 631 O O . ILE A 1 81 ? -0.558 1.132 2.338 1.00 98.62 81 ILE A O 1
ATOM 635 N N . LYS A 1 82 ? 1.054 -0.054 1.337 1.00 98.62 82 LYS A N 1
ATOM 636 C CA . LYS A 1 82 ? 2.011 0.066 2.426 1.00 98.62 82 LYS A CA 1
ATOM 637 C C . LYS A 1 82 ? 2.799 1.365 2.276 1.00 98.62 82 LYS A C 1
ATOM 639 O O . LYS A 1 82 ? 3.432 1.588 1.247 1.00 98.62 82 LYS A O 1
ATOM 644 N N . ILE A 1 83 ? 2.738 2.214 3.302 1.00 98.69 83 ILE A N 1
ATOM 645 C CA . ILE A 1 83 ? 3.418 3.515 3.353 1.00 98.69 83 ILE A CA 1
ATOM 646 C C . ILE A 1 83 ? 4.240 3.586 4.648 1.00 98.69 83 ILE A C 1
ATOM 648 O O . ILE A 1 83 ? 3.698 3.331 5.729 1.00 98.69 83 ILE A O 1
ATOM 652 N N . PRO A 1 84 ? 5.541 3.921 4.588 1.00 98.19 84 PRO A N 1
ATOM 653 C CA . PRO A 1 84 ? 6.372 4.008 5.782 1.00 98.19 84 PRO A CA 1
ATOM 654 C C . PRO A 1 84 ? 6.024 5.229 6.637 1.00 98.19 84 PRO A C 1
ATOM 656 O O . PRO A 1 84 ? 5.824 6.332 6.128 1.00 98.19 84 PRO A O 1
ATOM 659 N N . ALA A 1 85 ? 6.040 5.058 7.960 1.00 98.06 85 ALA A N 1
ATOM 660 C CA . ALA A 1 85 ? 5.758 6.100 8.949 1.00 98.06 85 ALA A CA 1
ATOM 661 C C . ALA A 1 85 ? 6.906 7.120 9.115 1.00 98.06 85 ALA A C 1
ATOM 663 O O . ALA A 1 85 ? 7.271 7.516 10.225 1.00 98.06 85 ALA A O 1
ATOM 664 N N . THR A 1 86 ? 7.510 7.579 8.020 1.00 98.06 86 THR A N 1
ATOM 665 C CA . THR A 1 86 ? 8.447 8.709 8.070 1.00 98.06 86 THR A CA 1
ATOM 666 C C . THR A 1 86 ? 7.682 10.008 8.357 1.00 98.06 86 THR A C 1
ATOM 668 O O . THR A 1 86 ? 6.459 10.068 8.248 1.00 98.06 86 THR A O 1
ATOM 671 N N . LYS A 1 87 ? 8.384 11.102 8.691 1.00 97.62 87 LYS A N 1
ATOM 672 C CA . LYS A 1 87 ? 7.734 12.422 8.844 1.00 97.62 87 LYS A CA 1
ATOM 673 C C . LYS A 1 87 ? 6.992 12.861 7.572 1.00 97.62 87 LYS A C 1
ATOM 675 O O . LYS A 1 87 ? 5.917 13.430 7.685 1.00 97.62 87 LYS A O 1
ATOM 680 N N . ALA A 1 88 ? 7.542 12.568 6.392 1.00 97.50 88 ALA A N 1
ATOM 681 C CA . ALA A 1 88 ? 6.908 12.882 5.111 1.00 97.50 88 ALA A CA 1
ATOM 682 C C . ALA A 1 88 ? 5.810 11.873 4.725 1.00 97.50 88 ALA A C 1
ATOM 684 O O . ALA A 1 88 ? 4.904 12.223 3.970 1.00 97.50 88 ALA A O 1
ATOM 685 N N . GLY A 1 89 ? 5.879 10.644 5.245 1.00 98.19 89 GLY A N 1
ATOM 686 C CA . GLY A 1 89 ? 4.876 9.605 5.036 1.00 98.19 89 GLY A CA 1
ATOM 687 C C . GLY A 1 89 ? 3.564 9.881 5.768 1.00 98.19 89 GLY A C 1
ATOM 688 O O . GLY A 1 89 ? 2.513 9.586 5.221 1.00 98.19 89 GLY A O 1
ATOM 689 N N . LEU A 1 90 ? 3.594 10.516 6.947 1.00 98.62 90 LEU A N 1
ATOM 690 C CA . LEU A 1 90 ? 2.384 10.855 7.719 1.00 98.62 90 LEU A CA 1
ATOM 691 C C . LEU A 1 90 ? 1.323 11.630 6.908 1.00 98.62 90 LEU A C 1
ATOM 693 O O . LEU A 1 90 ? 0.207 11.129 6.793 1.00 98.62 90 LEU A O 1
ATOM 697 N N . PRO A 1 91 ? 1.630 12.780 6.274 1.00 98.56 91 PRO A N 1
ATOM 698 C CA . PRO A 1 91 ? 0.640 13.468 5.444 1.00 98.56 91 PRO A CA 1
ATOM 699 C C . PRO A 1 91 ? 0.228 12.661 4.200 1.00 98.56 91 PRO A C 1
ATOM 701 O O . PRO A 1 91 ? -0.900 12.798 3.735 1.00 98.56 91 PRO A O 1
ATOM 704 N N . ALA A 1 92 ? 1.101 11.792 3.673 1.00 98.56 92 ALA A N 1
ATOM 705 C CA . ALA A 1 92 ? 0.743 10.910 2.561 1.00 98.56 92 ALA A CA 1
ATOM 706 C C . ALA A 1 92 ? -0.250 9.820 2.996 1.00 98.56 92 ALA A C 1
ATOM 708 O O . ALA A 1 92 ? -1.168 9.498 2.244 1.00 98.56 92 ALA A O 1
ATOM 709 N N . ILE A 1 93 ? -0.100 9.288 4.214 1.00 98.75 93 ILE A N 1
ATOM 710 C CA . ILE A 1 93 ? -1.039 8.351 4.842 1.00 98.75 93 ILE A CA 1
ATOM 711 C C . ILE A 1 93 ? -2.408 9.019 4.985 1.00 98.75 93 ILE A C 1
ATOM 713 O O . ILE A 1 93 ? -3.386 8.471 4.483 1.00 98.75 93 ILE A O 1
ATOM 717 N N . THR A 1 94 ? -2.465 10.221 5.569 1.00 98.75 94 THR A N 1
ATOM 718 C CA . THR A 1 94 ? -3.706 11.000 5.714 1.00 98.75 94 THR A CA 1
ATOM 719 C C . THR A 1 94 ? -4.408 11.209 4.374 1.00 98.75 94 THR A C 1
ATOM 721 O O . THR A 1 94 ? -5.569 10.842 4.225 1.00 98.75 94 THR A O 1
ATOM 724 N N . GLU A 1 95 ? -3.704 11.732 3.362 1.00 98.50 95 GLU A N 1
ATOM 725 C CA . GLU A 1 95 ? -4.315 12.003 2.054 1.00 98.50 95 GLU A CA 1
ATOM 726 C C . GLU A 1 95 ? -4.750 10.714 1.331 1.00 98.50 95 GLU A C 1
ATOM 728 O O . GLU A 1 95 ? -5.733 10.714 0.590 1.00 98.50 95 GLU A O 1
ATOM 733 N N . THR A 1 96 ? -4.025 9.610 1.518 1.00 98.56 96 THR A N 1
ATOM 734 C CA . THR A 1 96 ? -4.372 8.318 0.907 1.00 98.56 96 THR A CA 1
ATOM 735 C C . THR A 1 96 ? -5.638 7.739 1.543 1.00 98.56 96 THR A C 1
ATOM 737 O O . THR A 1 96 ? -6.549 7.337 0.818 1.00 98.56 96 THR A O 1
ATOM 740 N N . ILE A 1 97 ? -5.744 7.781 2.875 1.00 98.56 97 ILE A N 1
ATOM 741 C CA . ILE A 1 97 ? -6.939 7.341 3.611 1.00 98.56 97 ILE A CA 1
ATOM 742 C C . ILE A 1 97 ? -8.150 8.210 3.254 1.00 98.56 97 ILE A C 1
ATOM 744 O O . ILE A 1 97 ? -9.197 7.655 2.928 1.00 98.56 97 ILE A O 1
ATOM 748 N N . GLY A 1 98 ? -7.988 9.537 3.176 1.00 98.31 98 GLY A N 1
ATOM 749 C CA . GLY A 1 98 ? -9.059 10.471 2.782 1.00 98.31 98 GLY A CA 1
ATOM 750 C C . GLY A 1 98 ? -9.597 10.271 1.365 1.00 98.31 98 GLY A C 1
ATOM 751 O O . GLY A 1 98 ? -10.593 10.870 0.971 1.00 98.31 98 GLY A O 1
ATOM 752 N N . ARG A 1 99 ? -8.965 9.400 0.572 1.00 97.44 99 ARG A N 1
ATOM 753 C CA . ARG A 1 99 ? -9.443 8.978 -0.753 1.00 97.44 99 ARG A CA 1
ATOM 754 C C . ARG A 1 99 ? -10.124 7.612 -0.739 1.00 97.44 99 ARG A C 1
ATOM 756 O O . ARG A 1 99 ? -10.402 7.072 -1.806 1.00 97.44 99 ARG A O 1
ATOM 763 N N . GLY A 1 100 ? -10.358 7.038 0.438 1.00 97.44 100 GLY A N 1
ATOM 764 C CA . GLY A 1 100 ? -10.914 5.697 0.602 1.00 97.44 100 GLY A CA 1
ATOM 765 C C . GLY A 1 100 ? -9.924 4.573 0.285 1.00 97.44 100 GLY A C 1
ATOM 766 O O . GLY A 1 100 ? -10.333 3.422 0.146 1.00 97.44 100 GLY A O 1
ATOM 767 N N . ILE A 1 101 ? -8.626 4.874 0.160 1.00 98.44 101 ILE A N 1
ATOM 768 C CA . ILE A 1 101 ? -7.602 3.859 -0.090 1.00 98.44 101 ILE A CA 1
ATOM 769 C C . ILE A 1 101 ? -7.127 3.319 1.257 1.00 98.44 101 ILE A C 1
ATOM 771 O O . ILE A 1 101 ? -6.637 4.052 2.113 1.00 98.44 101 ILE A O 1
ATOM 775 N N . SER A 1 102 ? -7.256 2.008 1.436 1.00 98.25 102 SER A N 1
ATOM 776 C CA . SER A 1 102 ? -6.801 1.324 2.641 1.00 98.25 102 SER A CA 1
ATOM 777 C C . SER A 1 102 ? -5.262 1.351 2.724 1.00 98.25 102 SER A C 1
ATOM 779 O O . SER A 1 102 ? -4.582 0.981 1.764 1.00 98.25 102 SER A O 1
ATOM 781 N N . VAL A 1 103 ? -4.695 1.730 3.879 1.00 98.62 103 VAL A N 1
ATOM 782 C CA . VAL A 1 103 ? -3.235 1.858 4.085 1.00 98.62 103 VAL A CA 1
ATOM 783 C C . VAL A 1 103 ? -2.715 0.889 5.152 1.00 98.62 103 VAL A C 1
ATOM 785 O O . VAL A 1 103 ? -3.272 0.801 6.241 1.00 98.62 103 VAL A O 1
ATOM 788 N N . ASN A 1 104 ? -1.602 0.209 4.861 1.00 98.56 104 ASN A N 1
ATOM 789 C CA . ASN A 1 104 ? -0.786 -0.505 5.847 1.00 98.56 104 ASN A CA 1
ATOM 790 C C . ASN A 1 104 ? 0.384 0.399 6.261 1.00 98.56 104 ASN A C 1
ATOM 792 O O . ASN A 1 104 ? 1.342 0.580 5.508 1.00 98.56 104 ASN A O 1
ATOM 796 N N . VAL A 1 105 ? 0.312 1.006 7.442 1.00 98.38 105 VAL A N 1
ATOM 797 C CA . VAL A 1 105 ? 1.396 1.876 7.909 1.00 98.38 105 VAL A CA 1
ATOM 798 C C . VAL A 1 105 ? 2.540 1.028 8.469 1.00 98.38 105 VAL A C 1
ATOM 800 O O . VAL A 1 105 ? 2.359 0.293 9.435 1.00 98.38 105 VAL A O 1
ATOM 803 N N . THR A 1 106 ? 3.731 1.144 7.877 1.00 97.94 106 THR A N 1
ATOM 804 C CA . THR A 1 106 ? 4.905 0.318 8.221 1.00 97.94 106 THR A CA 1
ATOM 805 C C . THR A 1 106 ? 6.018 1.125 8.904 1.00 97.94 106 THR A C 1
ATOM 807 O O . THR A 1 106 ? 5.975 2.355 8.955 1.00 97.94 106 THR A O 1
ATOM 810 N N . LEU A 1 107 ? 7.048 0.432 9.404 1.00 97.62 107 LEU A N 1
ATOM 811 C CA . LEU A 1 107 ? 8.261 1.014 10.002 1.00 97.62 107 LEU A CA 1
ATOM 812 C C . LEU A 1 107 ? 7.983 1.939 11.206 1.00 97.62 107 LEU A C 1
ATOM 814 O O . LEU A 1 107 ? 8.561 3.020 11.338 1.00 97.62 107 LEU A O 1
ATOM 818 N N . ILE A 1 108 ? 7.096 1.504 12.103 1.00 98.12 108 ILE A N 1
ATOM 819 C CA . ILE A 1 108 ? 6.793 2.191 13.364 1.00 98.12 108 ILE A CA 1
ATOM 820 C C . ILE A 1 108 ? 7.620 1.554 14.486 1.00 98.12 108 ILE A C 1
ATOM 822 O O 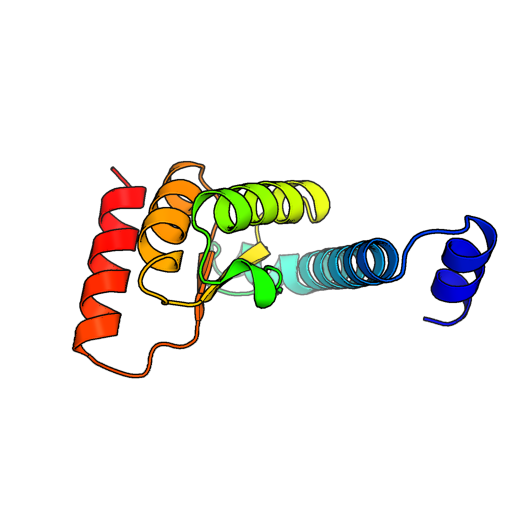. ILE A 1 108 ? 7.354 0.429 14.895 1.00 98.12 108 ILE A O 1
ATOM 826 N N . PHE A 1 109 ? 8.609 2.286 15.003 1.00 97.75 109 PHE A N 1
ATOM 827 C CA . PHE A 1 109 ? 9.542 1.779 16.024 1.00 97.75 109 PHE A CA 1
ATOM 828 C C . PHE A 1 109 ? 9.471 2.522 17.367 1.00 97.75 109 PHE A C 1
ATOM 830 O O . PHE A 1 109 ? 10.249 2.236 18.272 1.00 97.75 109 PHE A O 1
ATOM 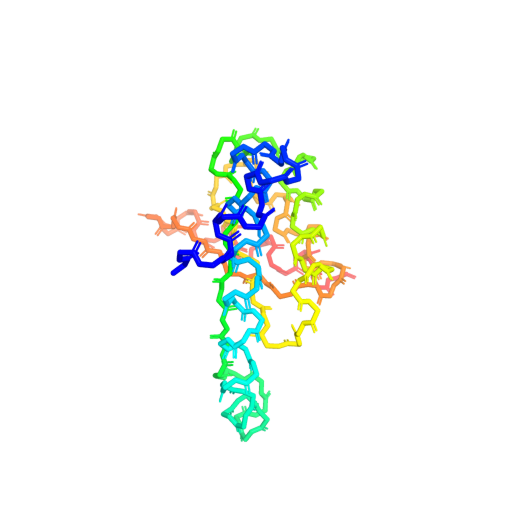837 N N . SER A 1 110 ? 8.565 3.495 17.517 1.00 98.06 110 SER A N 1
ATOM 838 C CA . SER A 1 110 ? 8.386 4.230 18.773 1.00 98.06 110 SER A CA 1
ATOM 839 C C . SER A 1 110 ? 6.919 4.541 19.055 1.00 98.06 110 SER A C 1
ATOM 841 O O . SER A 1 110 ? 6.117 4.715 18.137 1.00 98.06 110 SER A O 1
ATOM 843 N N . LEU A 1 111 ? 6.576 4.662 20.341 1.00 98.44 111 LEU A N 1
ATOM 844 C CA . LEU A 1 111 ? 5.231 5.055 20.778 1.00 98.44 111 LEU A CA 1
ATOM 845 C C . LEU A 1 111 ? 4.875 6.476 20.339 1.00 98.44 111 LEU A C 1
ATOM 847 O O . LEU A 1 111 ? 3.723 6.758 20.029 1.00 98.44 111 LEU A O 1
ATOM 851 N N . GLU A 1 112 ? 5.857 7.376 20.309 1.00 98.38 112 GLU A N 1
ATOM 852 C CA . GLU A 1 112 ? 5.672 8.720 19.760 1.00 98.38 112 GLU A CA 1
ATOM 853 C C . GLU A 1 112 ? 5.274 8.644 18.284 1.00 98.38 112 GLU A C 1
ATOM 855 O O . GLU A 1 112 ? 4.273 9.233 17.887 1.00 98.38 112 GLU A O 1
ATOM 860 N N . ARG A 1 113 ? 5.992 7.845 17.481 1.00 98.38 113 ARG A N 1
ATOM 861 C CA . ARG A 1 113 ? 5.654 7.673 16.068 1.00 98.38 113 ARG A CA 1
ATOM 862 C C . ARG A 1 113 ? 4.287 7.026 15.884 1.00 98.38 113 ARG A C 1
ATOM 864 O O . ARG A 1 113 ? 3.551 7.445 15.000 1.00 98.38 113 ARG A O 1
ATOM 871 N N . TYR A 1 114 ? 3.952 6.038 16.709 1.00 98.56 114 TYR A N 1
ATOM 872 C CA . TYR A 1 114 ? 2.651 5.378 16.672 1.00 98.56 114 TYR A CA 1
ATOM 873 C C . TYR A 1 114 ? 1.499 6.362 16.910 1.00 98.56 114 TYR A C 1
ATOM 875 O O . TYR A 1 114 ? 0.541 6.358 16.146 1.00 98.56 114 TYR A O 1
ATOM 883 N N . ARG A 1 115 ? 1.613 7.261 17.901 1.00 98.50 115 ARG A N 1
ATOM 884 C CA . ARG A 1 115 ? 0.600 8.307 18.140 1.00 98.50 115 ARG A CA 1
ATOM 885 C C . ARG A 1 115 ? 0.402 9.198 16.916 1.00 98.50 115 ARG A C 1
ATOM 887 O O . ARG A 1 115 ? -0.725 9.366 16.478 1.00 98.50 115 ARG A O 1
ATOM 894 N N . LEU A 1 116 ? 1.494 9.650 16.299 1.00 98.50 116 LEU A N 1
ATOM 895 C CA . LEU A 1 116 ? 1.417 10.461 15.079 1.00 98.50 116 LEU A CA 1
ATOM 896 C C . LEU A 1 116 ? 0.756 9.721 13.905 1.00 98.50 116 LEU A C 1
ATOM 898 O O . LEU A 1 116 ? 0.105 10.343 13.073 1.00 98.50 116 LEU A O 1
ATOM 902 N N . VAL A 1 117 ? 0.930 8.399 13.814 1.00 98.56 117 VAL A N 1
ATOM 903 C CA . VAL A 1 117 ? 0.231 7.573 12.818 1.00 98.56 117 VAL A CA 1
ATOM 904 C C . VAL A 1 117 ? -1.266 7.503 13.115 1.00 98.56 117 VAL A C 1
ATOM 906 O O . VAL A 1 117 ? -2.061 7.604 12.184 1.00 98.56 117 VAL A O 1
ATOM 909 N N . MET A 1 118 ? -1.657 7.367 14.385 1.00 98.44 118 MET A N 1
ATOM 910 C CA . MET A 1 118 ? -3.069 7.396 14.779 1.00 98.44 118 MET A CA 1
ATOM 911 C C . MET A 1 118 ? -3.715 8.747 14.459 1.00 98.44 118 MET A C 1
ATOM 913 O O . MET A 1 118 ? -4.808 8.767 13.901 1.00 98.44 118 MET A O 1
ATOM 917 N N . ASP A 1 119 ? -3.020 9.855 14.728 1.00 98.38 119 ASP A N 1
ATOM 918 C CA . ASP A 1 119 ? -3.488 11.200 14.373 1.00 98.38 119 ASP A CA 1
ATOM 919 C C . ASP A 1 119 ? -3.663 11.335 12.851 1.00 98.38 119 ASP A C 1
ATOM 921 O O . ASP A 1 119 ? -4.693 11.807 12.376 1.00 98.38 119 ASP A O 1
ATOM 925 N N . ALA A 1 120 ? -2.686 10.852 12.073 1.00 98.44 120 ALA A N 1
ATOM 926 C CA . ALA A 1 120 ? -2.747 10.861 10.613 1.00 98.44 120 ALA A CA 1
ATOM 927 C C . ALA A 1 120 ? -3.899 10.006 10.055 1.00 98.44 120 ALA A C 1
ATOM 929 O O . ALA A 1 120 ? -4.498 10.386 9.048 1.00 98.44 120 ALA A O 1
ATOM 930 N N . TYR A 1 121 ? -4.199 8.870 10.694 1.00 98.25 121 TYR A N 1
ATOM 931 C CA . TYR A 1 121 ? -5.333 8.010 10.354 1.00 98.25 121 TYR A CA 1
ATOM 932 C C . TYR A 1 121 ? -6.666 8.711 10.621 1.00 98.25 121 TYR A C 1
ATOM 934 O O . TYR A 1 121 ? -7.497 8.772 9.720 1.00 98.25 121 TYR A O 1
ATOM 942 N N . LEU A 1 122 ? -6.848 9.275 11.821 1.00 98.19 122 LEU A N 1
ATOM 943 C CA . LEU A 1 122 ? -8.078 9.979 12.197 1.00 98.19 122 LEU A CA 1
ATOM 944 C C . LEU A 1 122 ? -8.334 11.178 11.281 1.00 98.19 122 LEU A C 1
ATOM 946 O O . LEU A 1 122 ? -9.418 11.283 10.721 1.00 98.19 122 LEU A O 1
ATOM 950 N N . ALA A 1 123 ? -7.312 12.000 11.035 1.00 98.06 123 ALA A N 1
ATOM 951 C CA . ALA A 1 123 ? -7.405 13.136 10.119 1.00 98.06 123 ALA A CA 1
ATOM 952 C C . ALA A 1 123 ? -7.707 12.729 8.665 1.00 98.06 123 ALA A C 1
ATOM 954 O O . ALA A 1 123 ? -8.133 13.558 7.872 1.00 98.06 123 ALA A O 1
ATOM 955 N N . GLY A 1 124 ? -7.435 11.477 8.282 1.00 97.62 124 GLY A N 1
ATOM 956 C CA . GLY A 1 124 ? -7.783 10.956 6.961 1.00 97.62 124 GLY A CA 1
ATOM 957 C C . GLY A 1 124 ? -9.223 10.450 6.863 1.00 97.62 124 GLY A C 1
ATOM 958 O O . GLY A 1 124 ? -9.687 10.210 5.757 1.00 97.62 124 GLY A O 1
ATOM 959 N N . LEU A 1 125 ? -9.912 10.231 7.986 1.00 96.00 125 LEU A N 1
ATOM 960 C CA . LEU A 1 125 ? -11.314 9.796 8.010 1.00 96.00 125 LEU A CA 1
ATOM 961 C C . LEU A 1 125 ? -12.313 10.958 8.074 1.00 96.00 125 LEU A C 1
ATOM 963 O O . LEU A 1 125 ? -13.493 10.738 7.798 1.00 96.00 125 LEU A O 1
ATOM 967 N N . GLU A 1 126 ? -11.853 12.140 8.485 1.00 89.19 126 GLU A N 1
ATOM 968 C CA . GLU A 1 126 ? -12.612 13.400 8.504 1.00 89.19 126 GLU A CA 1
ATOM 969 C C . GLU A 1 126 ? -12.760 13.999 7.097 1.00 89.19 126 GLU A C 1
ATOM 971 O O . GLU A 1 126 ? -13.873 14.492 6.796 1.00 89.19 126 GLU A O 1
#

Secondary structure (DSSP, 8-state):
-HHHHHHHHHTT--HHHHHHHHHHHHHHHHHHHHHHHHHHTTTSSS-EEEEPPGGGTT-HHHHHHHHHHHHHHH--TTEEEEEE-STTHHHHHHHHHTTT--EEEE---SHHHHHHHHHHHHHHH-